Protein AF-A0A8H7BNK2-F1 (afdb_monomer_lite)

Radius of gyration: 19.25 Å; chains: 1; bounding box: 54×24×54 Å

Secondary structure (DSSP, 8-state):
-HHHHHHHHHHHHHHHHH--SEEEEESHHHHHHHHTS---SSEEEEEEEE-TTSS-EEEEEEE----TT-TTS-HHHHHHHHHHHHHHHHHHHHHHHHHHHHHHHHHHHHHHHHHHT-

Organism: NCBI:txid679940

Foldseek 3Di:
DVVLLVCLVVVLLCCQAVVQQADEAQAQVSVCSNVVHHDPDAAWDPDWRQHPVNPDTHTYGYAYHPDPVPPVADPVRRVVRVVSVVVSNVVSVVVVVVVVVVVVVVVVVVVVVVVVVD

InterPro domains:
  IPR015637 Uracil DNA glycosylase family 2 [PTHR12159] (2-107)
  IPR036895 Uracil-DNA glycosylase-like domain superfamily [G3DSA:3.40.470.10] (1-98)
  IPR036895 Uracil-DNA glycosylase-like domain superfamily [SSF52141] (3-86)

Sequence (118 aa):
MAEQRSGVPVVLAKIRQHRPRVTCFVGKGIYEIFAGEKCKTLGLQTKTIAWENHEGFSRIFVMPSTSGIVSAYQKPDKLKFFRELASIAIEEDKKYDLQKSIVEESIQNSYLDSAELQ

Structure (mmCIF, N/CA/C/O backbone):
data_AF-A0A8H7BNK2-F1
#
_entry.id   AF-A0A8H7BNK2-F1
#
loop_
_atom_site.group_PDB
_atom_site.id
_atom_site.type_symbol
_atom_site.label_atom_id
_atom_site.label_alt_id
_atom_site.label_comp_id
_atom_site.label_asym_id
_atom_site.label_entity_id
_atom_site.label_seq_id
_atom_site.pdbx_PDB_ins_code
_atom_site.Cartn_x
_atom_site.Cartn_y
_atom_site.Cartn_z
_atom_site.occupancy
_atom_site.B_iso_or_equiv
_atom_site.auth_seq_id
_atom_site.auth_comp_id
_atom_site.auth_asym_id
_atom_site.auth_atom_id
_atom_site.pdbx_PDB_model_num
ATOM 1 N N . MET A 1 1 ? 4.777 -10.460 -17.627 1.00 76.50 1 MET A N 1
ATOM 2 C CA . MET A 1 1 ? 3.469 -9.883 -17.232 1.00 76.50 1 MET A CA 1
ATOM 3 C C . MET A 1 1 ? 2.427 -10.936 -16.855 1.00 76.50 1 MET A C 1
ATOM 5 O O . MET A 1 1 ? 1.689 -10.678 -15.916 1.00 76.50 1 MET A O 1
ATOM 9 N N . ALA A 1 2 ? 2.332 -12.084 -17.547 1.00 91.50 2 ALA A N 1
ATOM 10 C CA . ALA A 1 2 ? 1.338 -13.123 -17.228 1.00 91.50 2 ALA A CA 1
ATOM 11 C C . ALA A 1 2 ? 1.441 -13.623 -15.774 1.00 91.50 2 ALA A C 1
ATOM 13 O O . ALA A 1 2 ? 0.457 -13.561 -15.046 1.00 91.50 2 ALA A O 1
ATOM 14 N N . GLU A 1 3 ? 2.649 -13.978 -15.326 1.00 96.94 3 GLU A N 1
ATOM 15 C CA . GLU A 1 3 ? 2.924 -14.416 -13.948 1.00 96.94 3 GLU A CA 1
ATOM 16 C C . GLU A 1 3 ? 2.485 -13.379 -12.895 1.00 96.94 3 GLU A C 1
ATOM 18 O O . GLU A 1 3 ? 1.720 -13.679 -11.979 1.00 96.94 3 GLU A O 1
ATOM 23 N N . GLN A 1 4 ? 2.897 -12.120 -13.067 1.00 95.75 4 GLN A N 1
ATOM 24 C CA . GLN A 1 4 ? 2.557 -11.032 -12.144 1.00 95.75 4 GLN A CA 1
ATOM 25 C C . GLN A 1 4 ? 1.043 -10.804 -12.060 1.00 95.75 4 GLN A C 1
ATOM 27 O O . GLN A 1 4 ? 0.522 -10.583 -10.971 1.00 95.75 4 GLN A O 1
ATOM 32 N N . ARG A 1 5 ? 0.326 -10.898 -13.190 1.00 96.75 5 ARG A N 1
ATOM 33 C CA . ARG A 1 5 ? -1.141 -10.797 -13.222 1.00 96.75 5 ARG A CA 1
ATOM 34 C C . ARG A 1 5 ? -1.802 -11.991 -12.536 1.00 96.75 5 ARG A C 1
ATOM 36 O O . ARG A 1 5 ? -2.718 -11.784 -11.748 1.00 96.75 5 ARG A O 1
ATOM 43 N N . SER A 1 6 ? -1.316 -13.213 -12.772 1.00 97.75 6 SER A N 1
ATOM 44 C CA . SER A 1 6 ? -1.833 -14.413 -12.097 1.00 97.75 6 SER A CA 1
ATOM 45 C C . SER A 1 6 ? -1.599 -14.406 -10.585 1.00 97.75 6 SER A C 1
ATOM 47 O O . SER A 1 6 ? -2.355 -15.031 -9.850 1.00 97.75 6 SER A O 1
ATOM 49 N N . GLY A 1 7 ? -0.598 -13.662 -10.104 1.00 97.94 7 GLY A N 1
ATOM 50 C CA . GLY A 1 7 ? -0.337 -13.489 -8.675 1.00 97.94 7 GLY A CA 1
ATOM 51 C C . GLY A 1 7 ? -1.288 -12.518 -7.965 1.00 97.94 7 GLY A C 1
ATOM 52 O O . GLY A 1 7 ? -1.414 -12.590 -6.743 1.00 97.94 7 GLY A O 1
ATOM 53 N N . VAL A 1 8 ? -1.980 -11.628 -8.692 1.00 98.31 8 VAL A N 1
ATOM 54 C CA . VAL A 1 8 ? -2.835 -10.585 -8.090 1.00 98.31 8 VAL A CA 1
ATOM 55 C C . VAL A 1 8 ? -3.932 -11.167 -7.190 1.00 98.31 8 VAL A C 1
ATOM 57 O O . VAL A 1 8 ? -4.024 -10.712 -6.049 1.00 98.31 8 VAL A O 1
ATOM 60 N N . PRO A 1 9 ? -4.721 -12.182 -7.607 1.00 98.38 9 PRO A N 1
ATOM 61 C CA . PRO A 1 9 ? -5.759 -12.755 -6.749 1.00 98.38 9 PRO A CA 1
ATOM 62 C C . PRO A 1 9 ? -5.198 -13.338 -5.447 1.00 98.38 9 PRO A C 1
ATOM 64 O O . PRO A 1 9 ? -5.780 -13.139 -4.384 1.00 98.38 9 PRO A O 1
ATOM 67 N N . VAL A 1 10 ? -4.035 -13.994 -5.515 1.00 98.44 10 VAL A N 1
ATOM 68 C CA . VAL A 1 10 ? -3.377 -14.612 -4.353 1.00 98.44 10 VAL A CA 1
ATOM 69 C C . VAL A 1 10 ? -2.886 -13.550 -3.369 1.00 98.44 10 VAL A C 1
ATOM 71 O O . VAL A 1 10 ? -3.096 -13.673 -2.164 1.00 98.44 10 VAL A O 1
ATOM 74 N N . VAL A 1 11 ? -2.246 -12.488 -3.866 1.00 98.19 11 VAL A N 1
ATOM 75 C CA . VAL A 1 11 ? -1.779 -11.374 -3.027 1.00 98.19 11 VAL A CA 1
ATOM 76 C C . VAL A 1 11 ? -2.959 -10.637 -2.400 1.00 98.19 11 VAL A C 1
ATOM 78 O O . VAL A 1 11 ? -2.940 -10.354 -1.204 1.00 98.19 11 VAL A O 1
ATOM 81 N N . LEU A 1 12 ? -4.004 -10.367 -3.184 1.00 98.50 12 LEU A N 1
ATOM 82 C CA . LEU A 1 12 ? -5.209 -9.703 -2.704 1.00 98.50 12 LEU A CA 1
ATOM 83 C C . LEU A 1 12 ? -5.884 -10.512 -1.589 1.00 98.50 12 LEU A C 1
ATOM 85 O O . LEU A 1 12 ? -6.204 -9.940 -0.552 1.00 98.50 12 LEU A O 1
ATOM 89 N N . ALA A 1 13 ? -6.037 -11.829 -1.760 1.00 98.50 13 ALA A N 1
ATOM 90 C CA . ALA A 1 13 ? -6.586 -12.709 -0.728 1.00 98.50 13 ALA A CA 1
ATOM 91 C C . ALA A 1 13 ? -5.774 -12.641 0.577 1.00 98.50 13 ALA A C 1
ATOM 93 O O . ALA A 1 13 ? -6.341 -12.424 1.644 1.00 98.50 13 ALA A O 1
ATOM 94 N N . LYS A 1 14 ? -4.438 -12.707 0.491 1.00 98.75 14 LYS A N 1
ATOM 95 C CA . LYS A 1 14 ? -3.559 -12.587 1.666 1.00 98.75 14 LYS A CA 1
ATOM 96 C C . LYS A 1 14 ? -3.721 -11.253 2.391 1.00 98.75 14 LYS A C 1
ATOM 98 O O . LYS A 1 14 ? -3.781 -11.236 3.614 1.00 98.75 14 LYS A O 1
ATOM 103 N N . ILE A 1 15 ? -3.804 -10.139 1.663 1.00 98.62 15 ILE A N 1
ATOM 104 C CA . ILE A 1 15 ? -3.996 -8.817 2.281 1.00 98.62 15 ILE A CA 1
ATOM 105 C C . ILE A 1 15 ? -5.346 -8.762 3.003 1.00 98.62 15 ILE A C 1
ATOM 107 O O . ILE A 1 15 ? -5.412 -8.312 4.144 1.00 98.62 15 ILE A O 1
ATOM 111 N N . ARG A 1 16 ? -6.413 -9.266 2.371 1.00 98.44 16 ARG A N 1
ATOM 112 C CA . ARG A 1 16 ? -7.754 -9.304 2.973 1.00 98.44 16 ARG A CA 1
ATOM 113 C C . ARG A 1 16 ? -7.814 -10.151 4.241 1.00 98.44 16 ARG A C 1
ATOM 115 O O . ARG A 1 16 ? -8.467 -9.735 5.194 1.00 98.44 16 ARG A O 1
ATOM 122 N N . GLN A 1 17 ? -7.111 -11.282 4.249 1.00 98.38 17 GLN A N 1
ATOM 123 C CA . GLN A 1 17 ? -7.062 -12.229 5.361 1.00 98.38 17 GLN A CA 1
ATOM 124 C C . GLN A 1 17 ? -6.195 -11.719 6.524 1.00 98.38 17 GLN A C 1
ATOM 126 O O . GLN A 1 17 ? -6.618 -11.730 7.681 1.00 98.38 17 GLN A O 1
ATOM 131 N N . HIS A 1 18 ? -4.972 -11.266 6.229 1.00 98.12 18 HIS A N 1
ATOM 132 C CA . HIS A 1 18 ? -4.006 -10.832 7.245 1.00 98.12 18 HIS A CA 1
ATOM 133 C C . HIS A 1 18 ? -4.233 -9.402 7.731 1.00 98.12 18 HIS A C 1
ATOM 135 O O . HIS A 1 18 ? -3.672 -9.019 8.754 1.00 98.12 18 HIS A O 1
ATOM 141 N N . ARG A 1 19 ? -5.059 -8.627 7.019 1.00 97.25 19 ARG A N 1
ATOM 142 C CA . ARG A 1 19 ? -5.557 -7.316 7.446 1.00 97.25 19 ARG A CA 1
ATOM 143 C C . ARG A 1 19 ? -4.453 -6.351 7.911 1.00 97.25 19 ARG A C 1
ATOM 145 O O . ARG A 1 19 ? -4.596 -5.723 8.961 1.00 97.25 19 ARG A O 1
ATOM 152 N N . PRO A 1 20 ? -3.338 -6.202 7.164 1.00 97.56 20 PRO A N 1
ATOM 153 C CA . PRO A 1 20 ? -2.300 -5.260 7.558 1.00 97.56 20 PRO A CA 1
ATOM 154 C C . PRO A 1 20 ? -2.857 -3.835 7.522 1.00 97.56 20 PRO A C 1
ATOM 156 O O . PRO A 1 20 ? -3.663 -3.506 6.648 1.00 97.56 20 PRO A O 1
ATOM 159 N N . ARG A 1 21 ? -2.392 -2.949 8.406 1.00 96.12 21 ARG A N 1
ATOM 160 C CA . ARG A 1 21 ? -2.778 -1.526 8.351 1.00 96.12 21 ARG A CA 1
ATOM 161 C C . ARG A 1 21 ? -2.346 -0.867 7.046 1.00 96.12 21 ARG A C 1
ATOM 163 O O . ARG A 1 21 ? -3.113 -0.132 6.427 1.00 96.12 21 ARG A O 1
ATOM 170 N N . VAL A 1 22 ? -1.140 -1.196 6.585 1.00 98.25 22 VAL A N 1
ATOM 171 C CA . VAL A 1 22 ? -0.561 -0.665 5.349 1.00 98.25 22 VAL A CA 1
ATOM 172 C C . VAL A 1 22 ? 0.020 -1.801 4.513 1.00 98.25 22 VAL A C 1
ATOM 174 O O . VAL A 1 22 ? 0.797 -2.614 5.002 1.00 98.25 22 VAL A O 1
ATOM 177 N N . THR A 1 23 ? -0.327 -1.839 3.228 1.00 98.50 23 THR A N 1
ATOM 178 C CA . THR A 1 23 ? 0.345 -2.663 2.217 1.00 98.50 23 THR A CA 1
ATOM 179 C C . THR A 1 23 ? 1.283 -1.775 1.409 1.00 98.50 23 THR A C 1
ATOM 181 O O . THR A 1 23 ? 0.831 -0.898 0.672 1.00 98.50 23 THR A O 1
ATOM 184 N N . CYS A 1 24 ? 2.592 -2.004 1.536 1.00 98.50 24 CYS A N 1
ATOM 185 C CA . CYS A 1 24 ? 3.604 -1.289 0.766 1.00 98.50 24 CYS A CA 1
ATOM 186 C C . CYS A 1 24 ? 4.011 -2.078 -0.485 1.00 98.50 24 CYS A C 1
ATOM 188 O O . CYS A 1 24 ? 4.531 -3.190 -0.404 1.00 98.50 24 CYS A O 1
ATOM 190 N N . PHE A 1 25 ? 3.822 -1.470 -1.650 1.00 98.38 25 PHE A N 1
ATOM 191 C CA . PHE A 1 25 ? 4.284 -1.974 -2.930 1.00 98.38 25 PHE A CA 1
ATOM 192 C C . PHE A 1 25 ? 5.674 -1.414 -3.255 1.00 98.38 25 PHE A C 1
ATOM 194 O O . PHE A 1 25 ? 5.843 -0.235 -3.582 1.00 98.38 25 PHE A O 1
ATOM 201 N N . VAL A 1 26 ? 6.682 -2.287 -3.189 1.00 97.38 26 VAL A N 1
ATOM 202 C CA . VAL A 1 26 ? 8.080 -1.954 -3.492 1.00 97.38 26 VAL A CA 1
ATOM 203 C C . VAL A 1 26 ? 8.318 -2.025 -4.998 1.00 97.38 26 VAL A C 1
ATOM 205 O O . VAL A 1 26 ? 8.701 -3.051 -5.559 1.00 97.38 26 VAL A O 1
ATOM 208 N N . GLY A 1 27 ? 8.096 -0.900 -5.664 1.00 95.94 27 GLY A N 1
ATOM 209 C CA . GLY A 1 27 ? 8.232 -0.745 -7.103 1.00 95.94 27 GLY A CA 1
ATOM 210 C C . GLY A 1 27 ? 6.919 -0.333 -7.753 1.00 95.94 27 GLY A C 1
ATOM 211 O O . GLY A 1 27 ? 5.919 -1.038 -7.696 1.00 95.94 27 GLY A O 1
ATOM 212 N N . LYS A 1 28 ? 6.950 0.783 -8.479 1.00 95.88 28 LYS A N 1
ATOM 213 C CA . LYS A 1 28 ? 5.793 1.320 -9.207 1.00 95.88 28 LYS A CA 1
ATOM 214 C C . LYS A 1 28 ? 5.118 0.284 -10.118 1.00 95.88 28 LYS A C 1
ATOM 216 O O . LYS A 1 28 ? 3.903 0.144 -10.101 1.00 95.88 28 LYS A O 1
ATOM 221 N N . GLY A 1 29 ? 5.906 -0.457 -10.901 1.00 95.62 29 GLY A N 1
ATOM 222 C CA . GLY A 1 29 ? 5.382 -1.360 -11.932 1.00 95.62 29 GLY A CA 1
ATOM 223 C C . GLY A 1 29 ? 4.532 -2.508 -11.386 1.00 95.62 29 GLY A C 1
ATOM 224 O O . GLY A 1 29 ? 3.527 -2.858 -11.996 1.00 95.62 29 GLY A O 1
ATOM 225 N N . ILE A 1 30 ? 4.882 -3.064 -10.223 1.00 96.50 30 ILE A N 1
ATOM 226 C CA . ILE A 1 30 ? 4.094 -4.154 -9.633 1.00 96.50 30 ILE A CA 1
ATOM 227 C C . ILE A 1 30 ? 2.759 -3.648 -9.072 1.00 96.50 30 ILE A C 1
ATOM 229 O O . ILE A 1 30 ? 1.755 -4.348 -9.176 1.00 96.50 30 ILE A O 1
ATOM 233 N N . TYR A 1 31 ? 2.715 -2.405 -8.584 1.00 98.12 31 TYR A N 1
ATOM 234 C CA . TYR A 1 31 ? 1.475 -1.770 -8.155 1.00 98.12 31 TYR A CA 1
ATOM 235 C C . TYR A 1 31 ? 0.588 -1.458 -9.358 1.00 98.12 31 TYR A C 1
ATOM 237 O O . TYR A 1 31 ? -0.603 -1.726 -9.303 1.00 98.12 31 TYR A O 1
ATOM 245 N N . GLU A 1 32 ? 1.152 -0.976 -10.471 1.00 98.00 32 GLU A N 1
ATOM 246 C CA . GLU A 1 32 ? 0.376 -0.743 -11.699 1.00 98.00 32 GLU A CA 1
ATOM 247 C C . GLU A 1 32 ? -0.281 -2.032 -12.222 1.00 98.00 32 GLU A C 1
ATOM 249 O O . GLU A 1 32 ? -1.419 -2.010 -12.689 1.00 98.00 32 GLU A O 1
ATOM 254 N N . ILE A 1 33 ? 0.407 -3.175 -12.110 1.00 97.88 33 ILE A N 1
ATOM 255 C CA . ILE A 1 33 ? -0.160 -4.484 -12.467 1.00 97.88 33 ILE A CA 1
ATOM 256 C C . ILE A 1 33 ? -1.269 -4.883 -11.492 1.00 97.88 33 ILE A C 1
ATOM 258 O O . ILE A 1 33 ? -2.326 -5.326 -11.935 1.00 97.88 33 ILE A O 1
ATOM 262 N N . PHE A 1 34 ? -1.035 -4.717 -10.189 1.00 98.06 34 PHE A N 1
ATOM 263 C CA . PHE A 1 34 ? -2.015 -5.021 -9.148 1.00 98.06 34 PHE A CA 1
ATOM 264 C C . PHE A 1 34 ? -3.283 -4.163 -9.270 1.00 98.06 34 PHE A C 1
ATOM 266 O O . PHE A 1 34 ? -4.390 -4.685 -9.194 1.00 98.06 34 PHE A O 1
ATOM 273 N N . ALA A 1 35 ? -3.125 -2.856 -9.486 1.00 96.56 35 ALA A N 1
ATOM 274 C CA . ALA A 1 35 ? -4.216 -1.889 -9.557 1.00 96.56 35 ALA A CA 1
ATOM 275 C C . ALA A 1 35 ? -4.932 -1.876 -10.916 1.00 96.56 35 ALA A C 1
ATOM 277 O O . ALA A 1 35 ? -6.031 -1.335 -11.020 1.00 96.56 35 ALA A O 1
ATOM 278 N N . GLY A 1 36 ? -4.306 -2.429 -11.961 1.00 96.25 36 GLY A N 1
ATOM 279 C CA . GLY A 1 36 ? -4.826 -2.387 -13.328 1.00 96.25 36 GLY A CA 1
ATOM 280 C C . GLY A 1 36 ? -4.776 -0.998 -13.974 1.00 96.25 36 GLY A C 1
ATOM 281 O O . GLY A 1 36 ? -5.370 -0.801 -15.030 1.00 96.25 36 GLY A O 1
ATOM 282 N N . GLU A 1 37 ? -4.069 -0.037 -13.375 1.00 95.62 37 GLU A N 1
ATOM 283 C CA . GLU A 1 37 ? -3.988 1.352 -13.837 1.00 95.62 37 GLU A CA 1
ATOM 284 C C . GLU A 1 37 ? -2.603 1.963 -13.586 1.00 95.62 37 GLU A C 1
ATOM 286 O O . GLU A 1 37 ? -1.766 1.407 -12.875 1.00 95.62 37 GLU A O 1
ATOM 291 N N . LYS A 1 38 ? -2.349 3.142 -14.165 1.00 96.62 38 LYS A N 1
ATOM 292 C CA . LYS A 1 38 ? -1.082 3.854 -13.975 1.00 96.62 38 LYS A CA 1
ATOM 293 C C . LYS A 1 38 ? -1.001 4.535 -12.615 1.00 96.62 38 LYS A C 1
ATOM 295 O O . LYS A 1 38 ? -1.906 5.254 -12.200 1.00 96.62 38 LYS A O 1
ATOM 300 N N . CYS A 1 39 ? 0.147 4.371 -11.966 1.00 96.00 39 CYS A N 1
ATOM 301 C CA . CYS A 1 39 ? 0.450 5.024 -10.706 1.00 96.00 39 CYS A CA 1
ATOM 302 C C . CYS A 1 39 ? 0.881 6.464 -10.990 1.00 96.00 39 CYS A C 1
ATOM 304 O O . CYS A 1 39 ? 1.917 6.694 -11.624 1.00 96.00 39 CYS A O 1
ATOM 306 N N . LYS A 1 40 ? 0.049 7.419 -10.563 1.00 94.62 40 LYS A N 1
ATOM 307 C CA . LYS A 1 40 ? 0.265 8.851 -10.802 1.00 94.62 40 LYS A CA 1
ATOM 308 C C . LYS A 1 40 ? 1.396 9.399 -9.933 1.00 94.62 40 LYS A C 1
ATOM 310 O O . LYS A 1 40 ? 2.245 10.129 -10.432 1.00 94.62 40 LYS A O 1
ATOM 315 N N . THR A 1 41 ? 1.424 9.007 -8.662 1.00 96.25 41 THR A N 1
ATOM 316 C CA . THR A 1 41 ? 2.393 9.468 -7.662 1.00 96.25 41 THR A CA 1
ATOM 317 C C . THR A 1 41 ? 2.819 8.315 -6.760 1.00 96.25 41 THR A C 1
ATOM 319 O O . THR A 1 41 ? 2.018 7.440 -6.432 1.00 96.25 41 THR A O 1
ATOM 322 N N . LEU A 1 42 ? 4.087 8.318 -6.348 1.00 97.62 42 LEU A N 1
ATOM 323 C CA . LEU A 1 42 ? 4.567 7.454 -5.266 1.00 97.62 42 LEU A CA 1
ATOM 324 C C . LEU A 1 42 ? 4.101 8.008 -3.909 1.00 97.62 42 LEU A C 1
ATOM 326 O O . LEU A 1 42 ? 3.688 9.163 -3.829 1.00 97.62 42 LEU A O 1
ATOM 330 N N . GLY A 1 43 ? 4.183 7.191 -2.863 1.00 98.12 43 GLY A N 1
ATOM 331 C CA . GLY A 1 43 ? 3.688 7.490 -1.521 1.00 98.12 43 GLY A CA 1
ATOM 332 C C . GLY A 1 43 ? 2.328 6.849 -1.245 1.00 98.12 43 GLY A C 1
ATOM 333 O O . GLY A 1 43 ? 1.965 5.830 -1.852 1.00 98.12 43 GLY A O 1
ATOM 334 N N . LEU A 1 44 ? 1.572 7.446 -0.324 1.00 98.19 44 LEU A N 1
ATOM 335 C CA . LEU A 1 44 ? 0.220 7.009 0.028 1.00 98.19 44 LEU A CA 1
ATOM 336 C C . LEU A 1 44 ? -0.745 7.155 -1.160 1.00 98.19 44 LEU A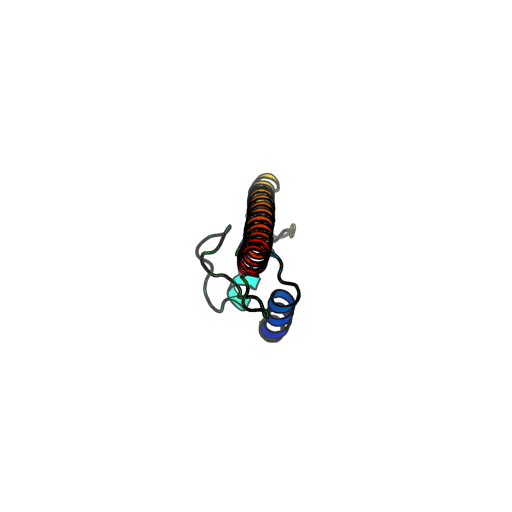 C 1
ATOM 338 O O . LEU A 1 44 ? -0.803 8.193 -1.816 1.00 98.19 44 LEU A O 1
ATOM 342 N N . GLN A 1 45 ? -1.519 6.107 -1.430 1.00 98.06 45 GLN A N 1
ATOM 343 C CA . GLN A 1 45 ? -2.528 6.098 -2.487 1.00 98.06 45 GLN A CA 1
ATOM 344 C C . GLN A 1 45 ? -3.923 6.361 -1.909 1.00 98.06 45 GLN A C 1
ATOM 346 O O . GLN A 1 45 ? -4.209 6.045 -0.756 1.00 98.06 45 GLN A O 1
ATOM 351 N N . THR A 1 46 ? -4.819 6.900 -2.738 1.00 96.31 46 THR A N 1
ATOM 352 C CA . THR A 1 46 ? -6.223 7.146 -2.361 1.00 96.31 46 THR A CA 1
ATOM 353 C C . THR A 1 46 ? -7.052 5.865 -2.291 1.00 96.31 46 THR A C 1
ATOM 355 O O . THR A 1 46 ? -8.028 5.800 -1.549 1.00 96.31 46 THR A O 1
ATOM 358 N N . LYS A 1 47 ? -6.669 4.840 -3.061 1.00 96.38 47 LYS A N 1
ATOM 359 C CA . LYS A 1 47 ? -7.301 3.519 -3.036 1.00 96.38 47 LYS A CA 1
ATOM 360 C C . LYS A 1 47 ? -6.883 2.732 -1.795 1.00 96.38 47 LYS A C 1
ATOM 362 O O . LYS A 1 47 ? -5.759 2.848 -1.309 1.00 96.38 47 LYS A O 1
ATOM 367 N N . THR A 1 48 ? -7.785 1.878 -1.330 1.00 97.88 48 THR A N 1
ATOM 368 C CA . THR A 1 48 ? -7.593 0.994 -0.177 1.00 97.88 48 THR A CA 1
ATOM 369 C C . THR A 1 48 ? -8.025 -0.431 -0.523 1.00 97.88 48 THR A C 1
ATOM 371 O O . THR A 1 48 ? -8.643 -0.673 -1.562 1.00 97.88 48 THR A O 1
ATOM 374 N N . ILE A 1 49 ? -7.677 -1.394 0.333 1.00 98.25 49 ILE A N 1
ATOM 375 C CA . ILE A 1 49 ? -8.072 -2.800 0.184 1.00 98.25 49 ILE A CA 1
ATOM 376 C C . ILE A 1 49 ? -8.937 -3.178 1.380 1.00 98.25 49 ILE A C 1
ATOM 378 O O . ILE A 1 49 ? -8.419 -3.319 2.483 1.00 98.25 49 ILE A O 1
ATOM 382 N N . ALA A 1 50 ? -10.244 -3.340 1.172 1.00 97.94 50 ALA A N 1
ATOM 383 C CA . ALA A 1 50 ? -11.165 -3.772 2.224 1.00 97.94 50 ALA A CA 1
ATOM 384 C C . ALA A 1 50 ? -10.764 -5.140 2.793 1.00 97.94 50 ALA A C 1
ATOM 386 O O . ALA A 1 50 ? -10.421 -6.043 2.028 1.00 97.94 50 ALA A O 1
ATOM 387 N N . TRP A 1 51 ? -10.817 -5.279 4.114 1.00 97.81 51 TRP A N 1
ATOM 388 C CA . TRP A 1 51 ? -10.566 -6.532 4.821 1.00 97.81 51 TRP A CA 1
ATOM 389 C C . TRP A 1 51 ? -11.728 -7.511 4.679 1.00 97.81 51 TRP A C 1
ATOM 391 O O . TRP A 1 51 ? -12.868 -7.110 4.459 1.00 97.81 51 TRP A O 1
ATOM 401 N N . GLU A 1 52 ? -11.436 -8.803 4.824 1.00 96.94 52 GLU A N 1
ATOM 402 C CA . GLU A 1 52 ? -12.442 -9.864 4.686 1.00 96.94 52 GLU A CA 1
ATOM 403 C C . GLU A 1 52 ? -13.516 -9.823 5.783 1.00 96.94 52 GLU A C 1
ATOM 405 O O . GLU A 1 52 ? -14.660 -10.176 5.535 1.00 96.94 52 GLU A O 1
ATOM 410 N N . ASN A 1 53 ? -13.178 -9.327 6.975 1.00 94.88 53 ASN A N 1
ATOM 411 C CA . ASN A 1 53 ? -14.125 -9.177 8.082 1.00 94.88 53 ASN A CA 1
ATOM 412 C C . ASN A 1 53 ? -15.018 -7.928 7.974 1.00 94.88 53 ASN A C 1
ATOM 414 O O . ASN A 1 53 ? -15.819 -7.695 8.866 1.00 94.88 53 ASN A O 1
ATOM 418 N N . HIS A 1 54 ? -14.864 -7.106 6.930 1.00 93.62 54 HIS A N 1
ATOM 419 C CA . HIS A 1 54 ? -15.624 -5.866 6.721 1.00 93.62 54 HIS A CA 1
ATOM 420 C C . HIS A 1 54 ? -15.467 -4.778 7.805 1.00 93.62 54 HIS A C 1
ATOM 422 O O . HIS A 1 54 ? -16.158 -3.766 7.757 1.00 93.62 54 HIS A O 1
ATOM 428 N N . GLU A 1 55 ? -14.517 -4.921 8.731 1.00 91.56 55 GLU A N 1
ATOM 429 C CA . GLU A 1 55 ? -14.292 -3.965 9.833 1.00 91.56 55 GLU A CA 1
ATOM 430 C C . GLU A 1 55 ? -13.247 -2.891 9.498 1.00 91.56 55 GLU A C 1
ATOM 432 O O . GLU A 1 55 ? -12.866 -2.087 10.347 1.00 91.56 55 GLU A O 1
ATOM 437 N N . GLY A 1 56 ? -12.731 -2.876 8.269 1.00 93.75 56 GLY A N 1
ATOM 438 C CA . GLY A 1 56 ? -11.732 -1.897 7.872 1.00 93.75 56 GLY A CA 1
ATOM 439 C C . GLY A 1 56 ? -11.084 -2.187 6.530 1.00 93.75 56 GLY A C 1
ATOM 440 O O . GLY A 1 56 ? -11.602 -2.927 5.688 1.00 93.75 56 GLY A O 1
ATOM 441 N N . PHE A 1 57 ? -9.936 -1.555 6.317 1.00 97.25 57 PHE A N 1
ATOM 442 C CA . PHE A 1 57 ? -9.196 -1.635 5.070 1.00 97.25 57 PHE A CA 1
ATOM 443 C C . PHE A 1 57 ? -7.697 -1.444 5.297 1.00 97.25 57 PHE A C 1
ATOM 445 O O . PHE A 1 57 ? -7.264 -0.738 6.204 1.00 97.25 57 PHE A O 1
ATOM 452 N N . SER A 1 58 ? -6.891 -2.020 4.412 1.00 98.06 58 SER A N 1
ATOM 453 C CA . SER A 1 58 ? -5.470 -1.718 4.306 1.00 98.06 58 SER A CA 1
ATOM 454 C C . SER A 1 58 ? -5.273 -0.463 3.464 1.00 98.06 58 SER A C 1
ATOM 456 O O . SER A 1 58 ? -5.777 -0.369 2.338 1.00 98.06 58 SER A O 1
ATOM 458 N N . ARG A 1 59 ? -4.491 0.489 3.976 1.00 98.31 59 ARG A N 1
ATOM 459 C CA . ARG A 1 59 ? -3.931 1.581 3.172 1.00 98.31 59 ARG A CA 1
ATOM 460 C C . ARG A 1 59 ? -2.955 1.019 2.144 1.00 98.31 59 ARG A C 1
ATOM 462 O O . ARG A 1 59 ? -2.273 0.027 2.409 1.00 98.31 59 ARG A O 1
ATOM 469 N N . ILE A 1 60 ? -2.849 1.674 0.994 1.00 98.62 60 ILE A N 1
ATOM 470 C CA . ILE A 1 60 ? -1.875 1.315 -0.036 1.00 98.62 60 ILE A CA 1
ATOM 471 C C . ILE A 1 60 ? -0.773 2.371 -0.070 1.00 98.62 60 ILE A C 1
ATOM 473 O O . ILE A 1 60 ? -1.052 3.557 -0.230 1.00 98.62 60 ILE A O 1
ATOM 477 N N . PHE A 1 61 ? 0.479 1.936 0.026 1.00 98.69 61 PHE A N 1
ATOM 478 C CA . PHE A 1 61 ? 1.656 2.783 -0.141 1.00 98.69 61 PHE A CA 1
ATOM 479 C C . PHE A 1 61 ? 2.501 2.258 -1.300 1.00 98.69 61 PHE A C 1
ATOM 481 O O . PHE A 1 61 ? 2.654 1.048 -1.449 1.00 98.69 61 PHE A O 1
ATOM 488 N N . VAL A 1 62 ? 3.056 3.136 -2.132 1.00 98.56 62 VAL A N 1
ATOM 489 C CA . VAL A 1 62 ? 3.877 2.735 -3.286 1.00 98.56 62 VAL A CA 1
ATOM 490 C C . VAL A 1 62 ? 5.213 3.441 -3.213 1.00 98.56 62 VAL A C 1
ATOM 492 O O . VAL A 1 62 ? 5.268 4.662 -3.131 1.00 98.56 62 VAL A O 1
ATOM 495 N N . MET A 1 63 ? 6.305 2.694 -3.302 1.00 97.62 63 MET A N 1
ATOM 496 C CA . MET A 1 63 ? 7.646 3.270 -3.249 1.00 97.62 63 MET A CA 1
ATOM 497 C C . MET A 1 63 ? 8.510 2.814 -4.427 1.00 97.62 63 MET A C 1
ATOM 499 O O . MET A 1 63 ? 8.145 1.870 -5.137 1.00 97.62 63 MET A O 1
ATOM 503 N N . PRO A 1 64 ? 9.663 3.461 -4.675 1.00 96.81 64 PRO A N 1
ATOM 504 C CA . PRO A 1 64 ? 10.621 2.966 -5.651 1.00 96.81 64 PRO A CA 1
ATOM 505 C C . PRO A 1 64 ? 11.069 1.543 -5.314 1.00 96.81 64 PRO A C 1
ATOM 507 O O . PRO A 1 64 ? 11.124 1.157 -4.146 1.00 96.81 64 PRO A O 1
ATOM 510 N N . SER A 1 65 ? 11.452 0.770 -6.332 1.00 95.69 65 SER A N 1
ATOM 511 C CA . SER A 1 65 ? 12.073 -0.529 -6.068 1.00 95.69 65 SER A CA 1
ATOM 512 C C . SER A 1 65 ? 13.372 -0.327 -5.286 1.00 95.69 65 SER A C 1
ATOM 514 O O . SER A 1 65 ? 14.163 0.577 -5.572 1.00 95.69 65 SER A O 1
ATOM 516 N N . THR A 1 66 ? 13.604 -1.184 -4.297 1.00 92.75 66 THR A N 1
ATOM 517 C CA . THR A 1 66 ? 14.819 -1.159 -3.479 1.00 92.75 66 THR A CA 1
ATOM 518 C C . THR A 1 66 ? 16.054 -1.633 -4.244 1.00 92.75 66 THR A C 1
ATOM 520 O O . THR A 1 66 ? 17.160 -1.310 -3.815 1.00 92.75 66 THR A O 1
ATOM 523 N N . SER A 1 67 ? 15.887 -2.286 -5.403 1.00 91.06 67 SER A N 1
ATOM 524 C CA . SER A 1 67 ? 16.979 -2.777 -6.254 1.00 91.06 67 SER A CA 1
ATOM 525 C C . SER A 1 67 ? 18.029 -1.702 -6.568 1.00 91.06 67 SER A C 1
ATOM 527 O O . SER A 1 67 ? 17.697 -0.535 -6.807 1.00 91.06 67 SER A O 1
ATOM 529 N N . GLY A 1 68 ? 19.302 -2.113 -6.595 1.00 85.75 68 GLY A N 1
ATOM 530 C CA . GLY A 1 68 ? 20.436 -1.270 -6.993 1.00 85.75 68 GLY A CA 1
ATOM 531 C C . GLY A 1 68 ? 20.439 -0.904 -8.481 1.00 85.75 68 GLY A C 1
ATOM 532 O O . GLY A 1 68 ? 21.086 0.061 -8.863 1.00 85.75 68 GLY A O 1
ATOM 533 N N . ILE A 1 69 ? 19.665 -1.621 -9.305 1.00 89.50 69 ILE A N 1
ATOM 534 C CA . ILE A 1 69 ? 19.493 -1.326 -10.738 1.00 89.50 69 ILE A CA 1
ATOM 535 C C . ILE A 1 69 ? 18.721 -0.013 -10.942 1.00 89.50 69 ILE A C 1
ATOM 537 O O . ILE A 1 69 ? 18.901 0.678 -11.942 1.00 89.50 69 ILE A O 1
ATOM 541 N N . VAL A 1 70 ? 17.853 0.356 -9.994 1.00 87.12 70 VAL A N 1
ATOM 542 C CA . VAL A 1 70 ? 17.073 1.594 -10.080 1.00 87.12 70 VAL A CA 1
ATOM 543 C C . VAL A 1 70 ? 17.956 2.783 -9.712 1.00 87.12 70 VAL A C 1
ATOM 545 O O . VAL A 1 70 ? 18.083 3.135 -8.542 1.00 87.12 70 VAL A O 1
ATOM 548 N N . SER A 1 71 ? 18.533 3.417 -10.732 1.00 86.19 71 SER A N 1
ATOM 549 C CA . SER A 1 71 ? 19.437 4.568 -10.603 1.00 86.19 71 SER A CA 1
ATOM 550 C C . SER A 1 71 ? 18.721 5.904 -10.379 1.00 86.19 71 SER A C 1
ATOM 552 O O . SER A 1 71 ? 19.313 6.832 -9.831 1.00 86.19 71 SER A O 1
ATOM 554 N N . ALA A 1 72 ? 17.438 6.003 -10.740 1.00 89.25 72 ALA A N 1
ATOM 555 C CA . ALA A 1 72 ? 16.643 7.224 -10.578 1.00 89.25 72 ALA A CA 1
ATOM 556 C C . ALA A 1 72 ? 16.377 7.609 -9.108 1.00 89.25 72 ALA A C 1
ATOM 558 O O . ALA A 1 72 ? 15.977 8.736 -8.840 1.00 89.25 72 ALA A O 1
ATOM 559 N N . TYR A 1 73 ? 16.584 6.685 -8.161 1.00 90.00 73 TYR A N 1
ATOM 560 C CA . TYR A 1 73 ? 16.373 6.918 -6.732 1.00 90.00 73 TYR A CA 1
ATOM 561 C C . TYR A 1 73 ? 17.600 6.482 -5.944 1.00 90.00 73 TYR A C 1
ATOM 563 O O . TYR A 1 73 ? 17.886 5.286 -5.827 1.00 90.00 73 TYR A O 1
ATOM 571 N N . GLN A 1 74 ? 18.294 7.451 -5.359 1.00 91.62 74 GLN A N 1
ATOM 572 C CA . GLN A 1 74 ? 19.459 7.182 -4.529 1.00 91.62 74 GLN A CA 1
ATOM 573 C C . GLN A 1 74 ? 19.029 6.826 -3.100 1.00 91.62 74 GLN A C 1
ATOM 575 O O . GLN A 1 74 ? 17.862 6.956 -2.717 1.00 91.62 74 GLN A O 1
ATOM 580 N N . LYS A 1 75 ? 19.974 6.347 -2.281 1.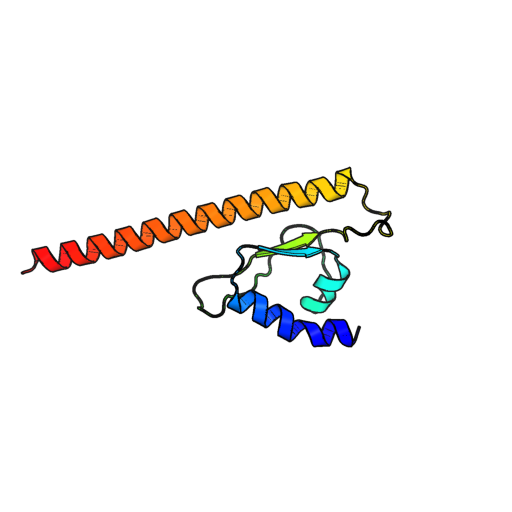00 92.00 75 LYS A N 1
ATOM 581 C CA . LYS A 1 75 ? 19.706 5.955 -0.884 1.00 92.00 75 LYS A CA 1
ATOM 582 C C . LYS A 1 75 ? 18.933 7.029 -0.089 1.00 92.00 75 LYS A C 1
ATOM 584 O O . LYS A 1 75 ? 17.967 6.650 0.576 1.00 92.00 75 LYS A O 1
ATOM 589 N N . PRO A 1 76 ? 19.277 8.334 -0.157 1.00 93.69 76 PRO A N 1
ATOM 590 C CA . PRO A 1 76 ? 18.527 9.368 0.557 1.00 93.69 76 PRO A CA 1
ATOM 591 C C . PRO A 1 76 ? 17.071 9.492 0.098 1.00 93.69 76 PRO A C 1
ATOM 593 O O . PRO A 1 76 ? 16.199 9.75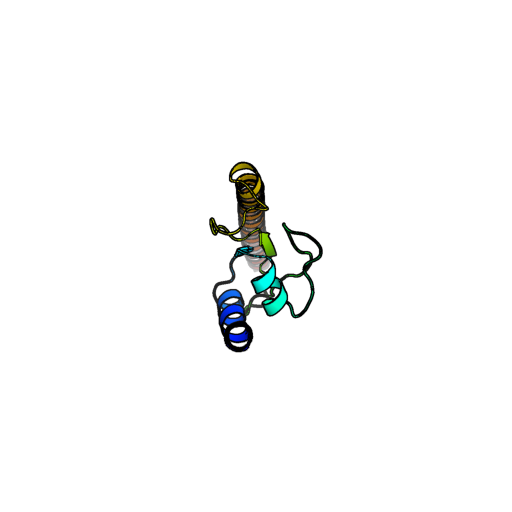6 0.921 1.00 93.69 76 PRO A O 1
ATOM 596 N N . ASP A 1 77 ? 16.787 9.263 -1.184 1.00 92.81 77 ASP A N 1
ATOM 597 C CA . ASP A 1 77 ? 15.428 9.348 -1.725 1.00 92.81 77 ASP A CA 1
ATOM 598 C C . ASP A 1 77 ? 14.577 8.172 -1.265 1.00 92.81 77 ASP A C 1
ATOM 600 O O . ASP A 1 77 ? 13.464 8.364 -0.785 1.00 92.81 77 ASP A O 1
ATOM 604 N N . LYS A 1 78 ? 15.133 6.955 -1.317 1.00 93.25 78 LYS A N 1
ATOM 605 C CA . LYS A 1 78 ? 14.468 5.748 -0.801 1.00 93.25 78 LYS A CA 1
ATOM 606 C C . LYS A 1 78 ? 14.172 5.869 0.698 1.00 93.25 78 LYS A C 1
ATOM 608 O O . LYS A 1 78 ? 13.111 5.448 1.150 1.00 93.25 78 LYS A O 1
ATOM 613 N N . LEU A 1 79 ? 15.079 6.481 1.463 1.00 96.56 79 LEU A N 1
ATOM 614 C CA . LEU A 1 79 ? 14.907 6.683 2.902 1.00 96.56 79 LEU A CA 1
ATOM 615 C C . LEU A 1 79 ? 13.725 7.604 3.241 1.00 96.56 79 LEU A C 1
ATOM 617 O O . LEU A 1 79 ? 13.073 7.381 4.259 1.00 96.56 79 LEU A O 1
ATOM 621 N N . LYS A 1 80 ? 13.413 8.600 2.399 1.00 97.25 80 LYS A N 1
ATOM 622 C CA . LYS A 1 80 ? 12.229 9.461 2.585 1.00 97.25 80 LYS A CA 1
ATOM 623 C C . LYS A 1 80 ? 10.942 8.629 2.584 1.00 97.25 80 LYS A C 1
ATOM 625 O O . LYS A 1 80 ? 10.157 8.749 3.517 1.00 97.25 80 LYS A O 1
ATOM 630 N N . PHE A 1 81 ? 10.797 7.715 1.622 1.00 97.94 81 PHE A N 1
ATOM 631 C CA . PHE A 1 81 ? 9.637 6.820 1.537 1.00 97.94 81 PHE A CA 1
ATOM 632 C C . PHE A 1 81 ? 9.533 5.863 2.727 1.00 97.94 81 PHE A C 1
ATOM 634 O O . PHE A 1 81 ? 8.437 5.626 3.217 1.00 97.94 81 PHE A O 1
ATOM 641 N N . PHE A 1 82 ? 10.654 5.330 3.225 1.00 98.19 82 PHE A N 1
ATOM 642 C CA . PHE A 1 82 ? 10.628 4.484 4.424 1.00 98.19 82 PHE A CA 1
ATOM 643 C C . PHE A 1 82 ? 10.208 5.256 5.678 1.00 98.19 82 PHE A C 1
ATOM 645 O O . PHE A 1 82 ? 9.464 4.720 6.493 1.00 98.19 82 PHE A O 1
ATOM 652 N N . ARG A 1 83 ? 10.660 6.507 5.833 1.00 98.38 83 ARG A N 1
ATOM 653 C CA . ARG A 1 83 ? 10.243 7.364 6.952 1.00 98.38 83 ARG A CA 1
ATOM 654 C C . ARG A 1 83 ? 8.756 7.694 6.878 1.00 98.38 83 ARG A C 1
ATOM 656 O O . ARG A 1 83 ? 8.067 7.547 7.876 1.00 98.38 83 ARG A O 1
ATOM 663 N N . GLU A 1 84 ? 8.271 8.071 5.698 1.00 98.12 84 GLU A N 1
ATOM 664 C CA . GLU A 1 84 ? 6.848 8.327 5.462 1.00 98.12 84 GLU A CA 1
ATOM 665 C C . GLU A 1 84 ? 5.999 7.081 5.755 1.00 98.12 84 GLU A C 1
ATOM 667 O O . GLU A 1 84 ? 5.027 7.156 6.503 1.00 98.12 84 GLU A O 1
ATOM 672 N N . LEU A 1 85 ? 6.412 5.912 5.252 1.00 98.31 85 LEU A N 1
ATOM 673 C CA . LEU A 1 85 ? 5.746 4.639 5.528 1.00 98.31 85 LEU A CA 1
ATOM 674 C C . LEU A 1 85 ? 5.702 4.324 7.029 1.00 98.31 85 LEU A C 1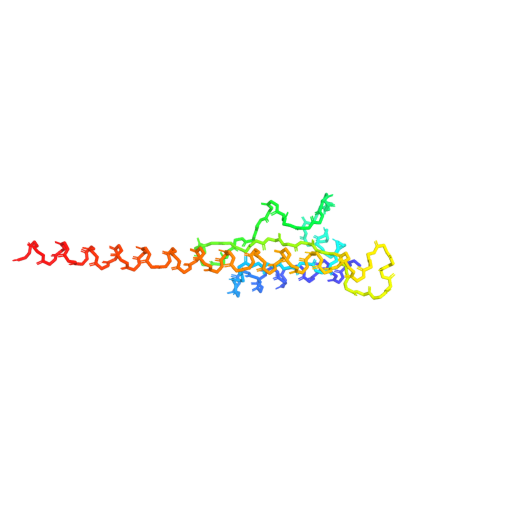
ATOM 676 O O . LEU A 1 85 ? 4.668 3.880 7.522 1.00 98.31 85 LEU A O 1
ATOM 680 N N . ALA A 1 86 ? 6.802 4.554 7.754 1.00 98.19 86 ALA A N 1
ATOM 681 C CA . ALA A 1 86 ? 6.860 4.333 9.196 1.00 98.19 86 ALA A CA 1
ATOM 682 C C . ALA A 1 86 ? 5.893 5.256 9.951 1.00 98.19 86 ALA A C 1
ATOM 684 O O . ALA A 1 86 ? 5.163 4.784 10.819 1.00 98.19 86 ALA A O 1
ATOM 685 N N . SER A 1 87 ? 5.841 6.543 9.594 1.00 98.12 87 SER A N 1
ATOM 686 C CA . SER A 1 87 ? 4.883 7.492 10.172 1.00 98.12 87 SER A CA 1
ATOM 687 C C . SER A 1 87 ? 3.440 7.038 9.954 1.00 98.12 87 SER A C 1
ATOM 689 O O . SER A 1 87 ? 2.683 6.955 10.917 1.00 98.12 87 SER A O 1
ATOM 691 N N . ILE A 1 88 ? 3.082 6.652 8.725 1.00 97.31 88 ILE A N 1
ATOM 692 C CA . ILE A 1 88 ? 1.729 6.178 8.399 1.00 97.31 88 ILE A CA 1
ATOM 693 C C . ILE A 1 88 ? 1.390 4.901 9.176 1.00 97.31 88 ILE A C 1
ATOM 695 O O . ILE A 1 88 ? 0.292 4.789 9.711 1.00 97.31 88 ILE A O 1
ATOM 699 N N . ALA A 1 89 ? 2.315 3.941 9.259 1.00 96.69 89 ALA A N 1
ATOM 700 C CA . ALA A 1 89 ? 2.089 2.703 10.003 1.00 96.69 89 ALA A CA 1
ATOM 701 C C . ALA A 1 89 ? 1.804 2.983 11.489 1.00 96.69 89 ALA A C 1
ATOM 703 O O . ALA A 1 89 ? 0.802 2.510 12.016 1.00 96.69 89 ALA A O 1
ATOM 704 N N . ILE A 1 90 ? 2.620 3.831 12.124 1.00 97.44 90 ILE A N 1
ATOM 705 C CA . ILE A 1 90 ? 2.440 4.236 13.525 1.00 97.44 90 ILE A CA 1
ATOM 706 C C . ILE A 1 90 ? 1.103 4.962 13.730 1.00 97.44 90 ILE A C 1
ATOM 708 O O . ILE A 1 90 ? 0.427 4.751 14.735 1.00 97.44 90 ILE A O 1
ATOM 712 N N . GLU A 1 91 ? 0.721 5.846 12.809 1.00 96.69 91 GLU A N 1
ATOM 713 C CA . GLU A 1 91 ? -0.553 6.564 12.885 1.00 96.69 91 GLU A CA 1
ATOM 714 C C . GLU A 1 91 ? -1.758 5.627 12.772 1.00 96.69 91 GLU A C 1
ATOM 716 O O . GLU A 1 91 ? -2.729 5.791 13.507 1.00 96.69 91 GLU A O 1
ATOM 721 N N . GLU A 1 92 ? -1.717 4.656 11.861 1.00 94.94 92 GLU A N 1
ATOM 722 C CA . GLU A 1 92 ? -2.814 3.704 11.672 1.00 94.94 92 GLU A CA 1
ATOM 723 C C . GLU A 1 92 ? -2.913 2.703 12.836 1.00 94.94 92 GLU A C 1
ATOM 725 O O . GLU A 1 92 ? -4.027 2.365 13.234 1.00 94.94 92 GLU A O 1
ATOM 730 N N . ASP A 1 93 ? -1.790 2.303 13.443 1.00 93.56 93 ASP A N 1
ATOM 731 C CA . ASP A 1 93 ? -1.794 1.505 14.678 1.00 93.56 93 ASP A CA 1
ATOM 732 C C . ASP A 1 93 ? -2.456 2.275 15.830 1.00 93.56 93 ASP A C 1
ATOM 734 O O . ASP A 1 93 ? -3.405 1.783 16.438 1.00 93.56 93 ASP A O 1
ATOM 738 N N . LYS A 1 94 ? -2.064 3.539 16.054 1.00 95.25 94 LYS A N 1
ATOM 739 C CA . LYS A 1 94 ? -2.681 4.393 17.087 1.00 95.25 94 LYS A CA 1
ATOM 740 C C . LYS A 1 94 ? -4.184 4.583 16.884 1.00 95.25 94 LYS A C 1
ATOM 742 O O . LYS A 1 94 ? -4.937 4.565 17.854 1.00 95.25 94 LYS A O 1
ATOM 747 N N . LYS A 1 95 ? -4.631 4.801 15.640 1.00 93.00 95 LYS A N 1
ATOM 748 C CA . LYS A 1 95 ? -6.065 4.948 15.325 1.00 93.00 95 LYS A CA 1
ATOM 749 C C . LYS A 1 95 ? -6.831 3.676 15.649 1.00 93.00 95 LYS A C 1
ATOM 751 O O . LYS A 1 95 ? -7.925 3.759 16.199 1.00 93.00 95 LYS A O 1
ATOM 756 N N . TYR A 1 96 ? -6.262 2.522 15.311 1.00 89.56 96 TYR A N 1
ATOM 757 C CA . TYR A 1 96 ? -6.890 1.246 15.605 1.00 89.56 96 TYR A CA 1
ATOM 758 C C . TYR A 1 96 ? -7.007 1.003 17.110 1.00 89.56 96 TYR A C 1
ATOM 760 O O . TYR A 1 96 ? -8.084 0.637 17.574 1.00 89.56 96 TYR A O 1
ATOM 768 N N . ASP A 1 97 ? -5.934 1.241 17.866 1.00 91.88 97 ASP A N 1
ATOM 769 C CA . ASP A 1 97 ? -5.940 1.064 19.320 1.00 91.88 97 ASP A CA 1
ATOM 770 C C . ASP A 1 97 ? -6.980 1.979 19.977 1.00 91.88 97 ASP A C 1
ATOM 772 O O . ASP A 1 97 ? -7.789 1.518 20.779 1.00 91.88 97 ASP A O 1
ATOM 776 N N . LEU A 1 98 ? -7.040 3.248 19.556 1.00 92.44 98 LEU A N 1
ATOM 777 C CA . LEU A 1 98 ? -8.043 4.199 20.034 1.00 92.44 98 LEU A CA 1
ATOM 778 C C . LEU A 1 98 ? -9.473 3.746 19.702 1.00 92.44 98 LEU A C 1
ATOM 780 O O . LEU A 1 98 ? -10.349 3.780 20.564 1.00 92.44 98 LEU A O 1
ATOM 784 N N . GLN A 1 99 ? -9.718 3.303 18.465 1.00 88.62 99 GLN A N 1
ATOM 785 C CA . GLN A 1 99 ? -11.033 2.816 18.046 1.00 88.62 99 GLN A CA 1
ATOM 786 C C . GLN A 1 99 ? -11.452 1.576 18.847 1.00 88.62 99 GLN A C 1
ATOM 788 O O . GLN A 1 99 ? -12.613 1.466 19.236 1.00 88.62 99 GLN A O 1
ATOM 793 N N . LYS A 1 100 ? -10.513 0.670 19.136 1.00 87.75 100 LYS A N 1
ATOM 794 C CA . LYS A 1 100 ? -10.757 -0.517 19.958 1.00 87.75 100 LYS A CA 1
ATOM 795 C C . LYS A 1 100 ? -11.147 -0.138 21.386 1.00 87.75 100 LYS A C 1
ATOM 797 O O . LYS A 1 100 ? -12.151 -0.646 21.875 1.00 87.75 100 LYS A O 1
ATOM 802 N N . SER A 1 101 ? -10.424 0.795 22.009 1.00 92.06 101 SER A N 1
ATOM 803 C CA . SER A 1 101 ? -10.744 1.280 23.358 1.00 92.06 101 SER A CA 1
ATOM 804 C C . SER A 1 101 ? -12.132 1.926 23.438 1.00 92.06 101 SER A C 1
ATOM 806 O O . SER A 1 101 ? -12.884 1.620 24.357 1.00 92.06 101 SER A O 1
ATOM 808 N N . ILE A 1 102 ? -12.513 2.749 22.450 1.00 92.00 102 ILE A N 1
ATOM 809 C CA . ILE A 1 102 ? -13.846 3.382 22.396 1.00 92.00 102 ILE A CA 1
ATOM 810 C C . ILE A 1 102 ? -14.962 2.329 22.308 1.00 92.00 102 ILE A C 1
ATOM 812 O O . ILE A 1 102 ? -16.001 2.459 22.958 1.00 92.00 102 ILE A O 1
ATOM 816 N N . VAL A 1 103 ? -14.766 1.284 21.498 1.00 88.88 103 VAL A N 1
ATOM 817 C CA . VAL A 1 103 ? -15.750 0.203 21.345 1.00 88.88 103 VAL A CA 1
ATOM 818 C C . VAL A 1 103 ? -15.879 -0.606 22.636 1.00 88.88 103 VAL A C 1
ATOM 820 O O . VAL A 1 103 ? -16.996 -0.884 23.063 1.00 88.88 103 VAL A O 1
ATOM 823 N N . GLU A 1 104 ? -14.764 -0.950 23.282 1.00 89.31 104 GLU A N 1
ATOM 824 C CA . GLU A 1 104 ? -14.765 -1.684 24.554 1.00 89.31 104 GLU A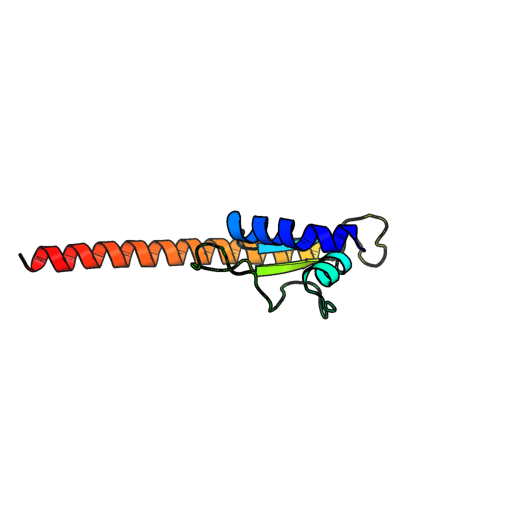 CA 1
ATOM 825 C C . GLU A 1 104 ? -15.473 -0.896 25.669 1.00 89.31 104 GLU A C 1
ATOM 827 O O . GLU A 1 104 ? -16.308 -1.457 26.378 1.00 89.31 104 GLU A O 1
ATOM 832 N N . GLU A 1 105 ? -15.222 0.412 25.771 1.00 90.88 105 GLU A N 1
ATOM 833 C CA . GLU A 1 105 ? -15.895 1.297 26.730 1.00 90.88 105 GLU A CA 1
ATOM 834 C C . GLU A 1 105 ? -17.403 1.423 26.448 1.00 90.88 105 GLU A C 1
ATOM 836 O O . GLU A 1 105 ? -18.223 1.347 27.363 1.00 90.88 105 GLU A O 1
ATOM 841 N N . SER A 1 106 ? -17.793 1.531 25.174 1.00 89.44 106 SER A N 1
ATOM 842 C CA . SER A 1 106 ? -19.206 1.588 24.769 1.00 89.44 106 SER A CA 1
ATOM 843 C C . SER A 1 106 ? -19.962 0.304 25.130 1.00 89.44 106 SER A C 1
ATOM 845 O O . SER A 1 106 ? -21.096 0.358 25.605 1.00 89.44 106 SER A O 1
ATOM 847 N N . ILE A 1 107 ? -19.324 -0.854 24.940 1.00 89.31 107 ILE A N 1
ATOM 848 C CA . ILE A 1 107 ? -19.879 -2.159 25.310 1.00 89.31 107 ILE A CA 1
ATOM 849 C C . ILE A 1 107 ? -20.048 -2.248 26.833 1.00 89.31 107 ILE A C 1
ATOM 851 O O . ILE A 1 107 ? -21.129 -2.600 27.303 1.00 89.31 107 ILE A O 1
ATOM 855 N N . GLN A 1 108 ? -19.024 -1.875 27.605 1.00 86.75 108 GLN A N 1
ATOM 856 C CA . GLN A 1 108 ? -19.067 -1.879 29.071 1.00 86.75 108 GLN A CA 1
ATOM 857 C C . GLN A 1 108 ? -20.224 -1.020 29.611 1.00 86.75 108 GLN A C 1
ATOM 859 O O . GLN A 1 108 ? -20.989 -1.476 30.460 1.00 86.75 108 GLN A O 1
ATOM 864 N N . ASN A 1 109 ? -20.393 0.192 29.077 1.00 85.88 109 ASN A N 1
ATOM 865 C CA . ASN A 1 109 ? -21.456 1.106 29.496 1.00 85.88 109 ASN A CA 1
ATOM 866 C C . ASN A 1 109 ? -22.855 0.566 29.167 1.00 85.88 109 ASN A C 1
ATOM 868 O O . ASN A 1 109 ? -23.764 0.712 29.978 1.00 85.88 109 ASN A O 1
ATOM 872 N N . SER A 1 110 ? -23.023 -0.120 28.030 1.00 86.75 110 SER A N 1
ATOM 873 C CA . SER A 1 110 ? -24.308 -0.745 27.680 1.00 86.75 110 SER A CA 1
ATOM 874 C C . SER A 1 110 ? -24.719 -1.864 28.648 1.00 86.75 110 SER A C 1
ATOM 876 O O . SER A 1 110 ? -25.902 -2.017 28.945 1.00 86.75 110 SER A O 1
ATOM 878 N N . TYR A 1 111 ? -23.753 -2.616 29.190 1.00 82.50 111 TYR A N 1
ATOM 879 C CA . TYR A 1 111 ? -24.033 -3.635 30.203 1.00 82.50 111 TYR A CA 1
ATOM 880 C C . TYR A 1 111 ? -24.430 -3.018 31.546 1.00 82.50 111 TYR A C 1
ATOM 882 O O . TYR A 1 111 ? -25.352 -3.523 32.185 1.00 82.50 111 TYR A O 1
ATOM 890 N N . LEU A 1 112 ? -23.772 -1.931 31.960 1.00 79.62 112 LEU A N 1
ATOM 891 C CA . LEU A 1 112 ? -24.105 -1.225 33.201 1.00 79.62 112 LEU A CA 1
ATOM 892 C C . LEU A 1 112 ? -25.524 -0.639 33.154 1.00 79.62 112 LEU A C 1
ATOM 894 O O . LEU A 1 112 ? -26.299 -0.888 34.072 1.00 79.62 112 LEU A O 1
ATOM 898 N N . ASP A 1 113 ? -25.895 0.019 32.052 1.00 80.00 113 ASP A N 1
ATOM 899 C CA . ASP A 1 113 ? -27.245 0.573 31.848 1.00 80.00 113 ASP A CA 1
ATOM 900 C C . ASP A 1 113 ? -28.330 -0.523 31.902 1.00 80.00 113 ASP A C 1
ATOM 902 O O . ASP A 1 113 ? -29.380 -0.363 32.520 1.00 80.00 113 ASP A O 1
ATOM 906 N N . SER A 1 114 ? -28.050 -1.708 31.340 1.00 77.44 114 SER A N 1
ATOM 907 C CA . SER A 1 114 ? -28.977 -2.848 31.407 1.00 77.44 114 SER A CA 1
ATOM 908 C C . SER A 1 114 ? -29.135 -3.457 32.808 1.00 77.44 114 SER A C 1
ATOM 910 O O . SER A 1 114 ? -30.179 -4.040 33.099 1.00 77.44 114 SER A O 1
ATOM 912 N N . ALA A 1 115 ? -28.121 -3.331 33.670 1.00 74.69 115 ALA A N 1
ATOM 913 C CA . ALA A 1 115 ? -28.128 -3.879 35.025 1.00 74.69 115 ALA A CA 1
ATOM 914 C C . ALA A 1 115 ? -28.828 -2.956 36.039 1.00 74.69 115 ALA A C 1
ATOM 916 O O . ALA A 1 115 ? -29.343 -3.448 37.036 1.00 74.69 115 ALA A O 1
ATOM 917 N N . GLU A 1 116 ? -28.880 -1.644 35.788 1.00 75.56 116 GLU A N 1
ATOM 918 C CA . GLU A 1 116 ? -29.587 -0.671 36.642 1.00 75.56 116 GLU A CA 1
ATOM 919 C C . GLU A 1 116 ? -31.117 -0.677 36.437 1.00 75.56 116 GLU A C 1
ATOM 921 O O . GLU A 1 116 ? -31.857 -0.121 37.247 1.00 75.56 116 GLU A O 1
ATOM 926 N N . LEU A 1 117 ? -31.607 -1.327 35.374 1.00 62.34 117 LEU A N 1
ATOM 927 C CA . LEU A 1 117 ? -33.032 -1.476 35.047 1.00 62.34 117 LEU A CA 1
ATOM 928 C C . LEU A 1 117 ? -33.687 -2.752 35.629 1.00 62.34 117 LEU A C 1
ATOM 930 O O . LEU A 1 117 ? -34.859 -3.010 35.336 1.00 62.34 117 LEU A O 1
ATOM 934 N N . GLN A 1 118 ? -32.960 -3.547 36.427 1.00 51.56 118 GLN A N 1
ATOM 935 C CA . GLN A 1 118 ? -33.452 -4.751 37.123 1.00 51.56 118 GLN A CA 1
ATOM 936 C C . GLN A 1 118 ? -33.553 -4.540 38.634 1.00 51.56 118 GLN A C 1
ATOM 938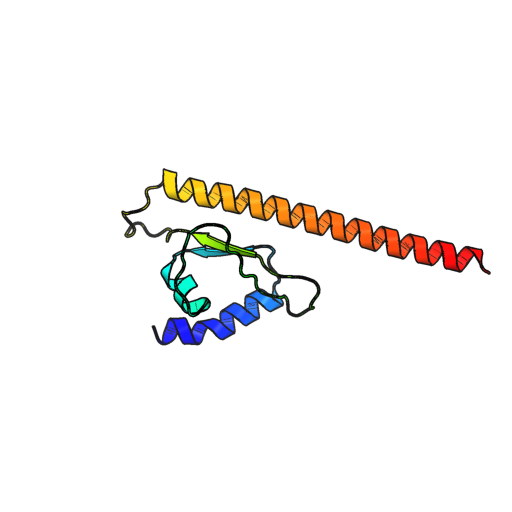 O O . GLN A 1 118 ? -34.542 -5.049 39.211 1.00 51.56 118 GLN A O 1
#

pLDDT: mean 93.55, std 7.25, range [51.56, 98.75]